Protein AF-A0A946LFT6-F1 (afdb_monomer)

Sequence (92 aa):
MKTIKLPSALHEVFGEESTLVEMLLILFFSVGATWGLFASTQAEWEALATWKFIVILILAFDIFAGFIANLTFSTNAFYQASSKVPPPKVVA

Nearest PDB structures (foldseek):
  8i9r-assembly1_Ch  TM=8.796E-01  e=7.440E+00  Thermochaetoides thermophila DSM 1495
  7zm8-assembly1_X  TM=6.039E-01  e=7.440E+00  Thermochaetoides thermophila DSM 1495

Solvent-accessible surface area (backbone atoms only — not comparable to full-atom values): 5360 Å² total; per-residue (Å²): 130,72,70,42,79,52,59,81,91,46,29,89,64,48,24,66,56,30,42,64,63,56,56,49,49,28,52,52,51,15,53,48,50,39,49,50,52,48,70,75,45,48,83,79,51,74,85,50,58,68,69,59,51,53,52,49,53,53,52,45,30,52,54,39,31,52,55,46,30,69,72,37,68,45,45,59,49,52,55,61,76,64,52,85,65,73,77,82,79,80,82,126

Mean predicted aligned error: 11.51 Å

pLDDT: mean 76.25, std 16.69, range [46.0, 95.69]

Structure (mmCIF, N/CA/C/O backbone):
data_AF-A0A946LFT6-F1
#
_entry.id   AF-A0A946LFT6-F1
#
loop_
_atom_site.group_PDB
_atom_site.id
_atom_site.type_symbol
_atom_site.label_atom_id
_atom_site.label_alt_id
_atom_site.label_comp_id
_atom_site.label_asym_id
_atom_site.label_entity_id
_atom_site.label_seq_id
_atom_site.pdbx_PDB_ins_code
_atom_site.Cartn_x
_atom_site.Cartn_y
_atom_site.Cartn_z
_atom_site.occupancy
_atom_site.B_iso_or_equiv
_atom_site.auth_seq_id
_atom_site.auth_comp_id
_atom_site.auth_asym_id
_atom_site.auth_atom_id
_atom_site.pdbx_PDB_model_num
ATOM 1 N N . MET A 1 1 ? -17.232 10.8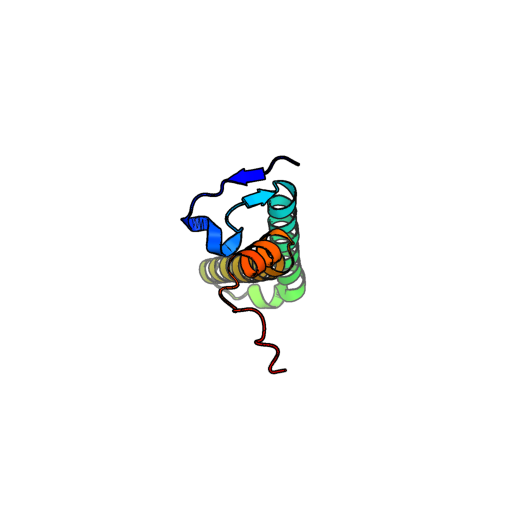38 17.685 1.00 47.44 1 MET A N 1
ATOM 2 C CA . MET A 1 1 ? -16.687 10.511 16.347 1.00 47.44 1 MET A CA 1
ATOM 3 C C . MET A 1 1 ? -17.560 9.416 15.753 1.00 47.44 1 MET A C 1
ATOM 5 O O . MET A 1 1 ? -18.021 8.581 16.518 1.00 47.44 1 MET A O 1
ATOM 9 N N . LYS A 1 2 ? -17.881 9.463 14.454 1.00 47.00 2 LYS A N 1
ATOM 10 C CA . LYS A 1 2 ? -18.804 8.502 13.829 1.00 47.00 2 LYS A CA 1
ATOM 11 C C . LYS A 1 2 ? -18.060 7.183 13.589 1.00 47.00 2 LYS A C 1
ATOM 13 O O . LYS A 1 2 ? -17.221 7.120 12.694 1.00 47.00 2 LYS A O 1
ATOM 18 N N . THR A 1 3 ? -18.322 6.187 14.427 1.00 57.56 3 THR A N 1
ATOM 19 C CA . THR A 1 3 ? -17.859 4.808 14.248 1.00 57.56 3 THR A CA 1
ATOM 20 C C . THR A 1 3 ? -18.638 4.159 13.112 1.00 57.56 3 THR A C 1
ATOM 22 O O . THR A 1 3 ? -19.851 4.349 12.983 1.00 57.56 3 THR A O 1
ATOM 25 N N . ILE A 1 4 ? -17.929 3.442 12.244 1.00 66.94 4 ILE A N 1
ATOM 26 C CA . ILE A 1 4 ? -18.530 2.674 11.157 1.00 66.94 4 ILE A CA 1
ATOM 27 C C . ILE A 1 4 ? -18.309 1.204 11.480 1.00 66.94 4 ILE A C 1
ATOM 29 O O . ILE A 1 4 ? -17.179 0.785 11.727 1.00 66.94 4 ILE A O 1
ATOM 33 N N . LYS A 1 5 ? -19.397 0.430 11.469 1.00 59.88 5 LYS A N 1
ATOM 34 C CA . LYS A 1 5 ? -19.310 -1.028 11.513 1.00 59.88 5 LYS A CA 1
ATOM 35 C C . LYS A 1 5 ? -18.799 -1.513 10.168 1.00 59.88 5 LYS A C 1
ATOM 37 O O . LYS A 1 5 ? -19.452 -1.280 9.146 1.00 59.88 5 LYS A O 1
ATOM 42 N N . LEU A 1 6 ? -17.626 -2.127 10.170 1.00 62.44 6 LEU A N 1
ATOM 43 C CA . LEU A 1 6 ? -17.024 -2.664 8.961 1.00 62.44 6 LEU A CA 1
ATOM 44 C C . LEU A 1 6 ? -17.612 -4.047 8.636 1.00 62.44 6 LEU A C 1
ATOM 46 O O . LEU A 1 6 ? -18.090 -4.751 9.522 1.00 62.44 6 LEU A O 1
ATOM 50 N N . PRO A 1 7 ? -17.639 -4.444 7.355 1.00 65.75 7 PRO A N 1
ATOM 51 C CA . PRO A 1 7 ? -17.939 -5.815 6.966 1.00 65.75 7 PRO A CA 1
ATOM 52 C C . PRO A 1 7 ? -16.881 -6.771 7.530 1.00 65.75 7 PRO A C 1
ATOM 54 O O . PRO A 1 7 ? -15.695 -6.443 7.533 1.00 65.75 7 PRO A O 1
ATOM 57 N N . SER A 1 8 ? -17.283 -7.988 7.900 1.00 63.47 8 SER A N 1
ATOM 58 C CA . SER A 1 8 ? -16.400 -8.989 8.521 1.00 63.47 8 SER A CA 1
ATOM 59 C C . SER A 1 8 ? -15.139 -9.317 7.714 1.00 63.47 8 SER A C 1
ATOM 61 O O . SER A 1 8 ? -14.114 -9.649 8.296 1.00 63.47 8 SER A O 1
ATOM 63 N N . ALA A 1 9 ? -15.189 -9.188 6.385 1.00 66.12 9 ALA A N 1
ATOM 64 C CA . ALA A 1 9 ? -14.042 -9.406 5.502 1.00 66.12 9 ALA A CA 1
ATOM 65 C C . ALA A 1 9 ? -12.928 -8.351 5.654 1.00 66.12 9 ALA A C 1
ATOM 67 O O . ALA A 1 9 ? -11.800 -8.593 5.248 1.00 66.12 9 ALA A O 1
ATOM 68 N N . LEU A 1 10 ? -13.241 -7.181 6.218 1.00 61.16 10 LEU A N 1
ATOM 69 C CA . LEU A 1 10 ? -12.305 -6.070 6.412 1.00 61.16 10 LEU A CA 1
ATOM 70 C C . LEU A 1 10 ? -11.838 -5.940 7.869 1.00 61.16 10 LEU A C 1
ATOM 72 O O . LEU A 1 10 ? -10.994 -5.094 8.159 1.00 61.16 10 LEU A O 1
ATOM 76 N N . HIS A 1 11 ? -12.350 -6.784 8.775 1.00 66.31 11 HIS A N 1
ATOM 77 C CA . HIS A 1 11 ? -11.981 -6.760 10.192 1.00 66.31 11 HIS A CA 1
ATOM 78 C C . HIS A 1 11 ? -10.497 -7.050 10.425 1.00 66.31 11 HIS A C 1
ATOM 80 O O . HIS A 1 11 ? -9.922 -6.484 11.349 1.00 66.31 11 HIS A O 1
ATOM 86 N N . GLU A 1 12 ? -9.864 -7.883 9.593 1.00 58.56 12 GLU A N 1
ATOM 87 C CA . GLU A 1 12 ? -8.432 -8.189 9.733 1.00 58.56 12 GLU A CA 1
ATOM 88 C C . GLU A 1 12 ? -7.536 -6.966 9.493 1.00 58.56 12 GLU A C 1
ATOM 90 O O . GLU A 1 12 ? -6.460 -6.879 10.076 1.00 58.56 12 GLU A O 1
ATOM 95 N N . VAL A 1 13 ? -7.990 -6.006 8.679 1.00 55.31 13 VAL A N 1
ATOM 96 C CA . VAL A 1 13 ? -7.213 -4.807 8.325 1.00 55.31 13 VAL A CA 1
ATOM 97 C C . VAL A 1 13 ? -7.663 -3.580 9.119 1.00 55.31 13 VAL A C 1
ATOM 99 O O . VAL A 1 13 ? -6.835 -2.750 9.474 1.00 55.31 13 VAL A O 1
ATOM 102 N N . PHE A 1 14 ? -8.959 -3.443 9.414 1.00 56.38 14 PHE A N 1
ATOM 103 C CA . PHE A 1 14 ? -9.526 -2.215 9.988 1.00 56.38 14 PHE A CA 1
ATOM 104 C C . PHE A 1 14 ? -10.177 -2.386 11.373 1.00 56.38 14 PHE A C 1
ATOM 106 O O . PHE A 1 14 ? -10.601 -1.389 11.955 1.00 56.38 14 PHE A O 1
ATOM 113 N N . GLY A 1 15 ? -10.269 -3.609 11.908 1.00 60.19 15 GLY A N 1
ATOM 114 C CA . GLY A 1 15 ? -10.997 -3.900 13.148 1.00 60.19 15 GLY A CA 1
ATOM 115 C C . GLY A 1 15 ? -12.527 -3.932 12.982 1.00 60.19 15 GLY A C 1
ATOM 116 O O . GLY A 1 15 ? -13.067 -3.680 11.905 1.00 60.19 15 GLY A O 1
ATOM 117 N N . GLU A 1 16 ? -13.238 -4.283 14.058 1.00 56.12 16 GLU A N 1
ATOM 118 C CA . GLU A 1 16 ? -14.712 -4.404 14.086 1.00 56.12 16 GLU A CA 1
ATOM 119 C C . GLU A 1 16 ? -15.417 -3.033 14.120 1.00 56.12 16 GLU A C 1
ATOM 121 O O . GLU A 1 16 ? -16.475 -2.834 13.513 1.00 56.12 16 GLU A O 1
ATOM 126 N N . GLU A 1 17 ? -14.780 -2.050 14.761 1.00 57.16 17 GLU A N 1
ATOM 127 C CA . GLU A 1 17 ? -15.187 -0.648 14.745 1.00 57.16 17 GLU A CA 1
ATOM 128 C C . GLU A 1 17 ? -13.986 0.232 14.396 1.00 57.16 17 GLU A C 1
ATOM 130 O O . GLU A 1 17 ? -13.050 0.379 15.182 1.00 57.16 17 GLU A O 1
ATOM 135 N N . SER A 1 18 ? -14.025 0.852 13.217 1.00 61.00 18 SER A N 1
ATOM 136 C CA . SER A 1 18 ? -13.026 1.839 12.804 1.00 61.00 18 SER A CA 1
ATOM 137 C C . SER A 1 18 ? -13.664 3.215 12.719 1.00 61.00 18 SER A C 1
ATOM 139 O O . SER A 1 18 ? -14.848 3.375 12.382 1.00 61.00 18 SER A O 1
ATOM 141 N N . THR A 1 19 ? -12.887 4.243 13.034 1.00 70.69 19 THR A N 1
ATOM 142 C CA . THR A 1 19 ? -13.314 5.614 12.789 1.00 70.69 19 THR A CA 1
ATOM 143 C C . THR A 1 19 ? -13.016 6.005 11.343 1.00 70.69 19 THR A C 1
ATOM 145 O O . THR A 1 19 ? -12.001 5.633 10.760 1.00 70.69 19 THR A O 1
ATOM 148 N N . LEU A 1 20 ? -13.885 6.833 10.756 1.00 73.44 20 LEU A N 1
ATOM 149 C CA . LEU A 1 20 ? -13.665 7.416 9.422 1.00 73.44 20 LEU A CA 1
ATOM 150 C C . LEU A 1 20 ? -12.293 8.106 9.301 1.00 73.44 20 LEU A C 1
ATOM 152 O O . LEU A 1 20 ? -11.689 8.109 8.235 1.00 73.44 20 LEU A O 1
ATOM 156 N N . VAL A 1 21 ? -11.806 8.681 10.404 1.00 74.25 21 VAL A N 1
ATOM 157 C CA . VAL A 1 21 ? -10.498 9.338 10.478 1.00 74.25 21 VAL A CA 1
ATOM 158 C C . VAL A 1 21 ? -9.365 8.319 10.363 1.00 74.25 21 VAL A C 1
ATOM 160 O O . VAL A 1 21 ? -8.453 8.545 9.579 1.00 74.25 21 VAL A O 1
ATOM 163 N N . GLU A 1 22 ? -9.428 7.188 11.069 1.00 75.62 22 GLU A N 1
ATOM 164 C CA . GLU A 1 22 ? -8.412 6.128 10.969 1.00 75.62 22 GLU A CA 1
ATOM 165 C C . GLU A 1 22 ? -8.332 5.549 9.556 1.00 75.62 22 GLU A C 1
ATOM 167 O O . GLU A 1 22 ? -7.236 5.457 9.011 1.00 75.62 22 GLU A O 1
ATOM 172 N N . MET A 1 23 ? -9.472 5.262 8.915 1.00 79.88 23 MET A N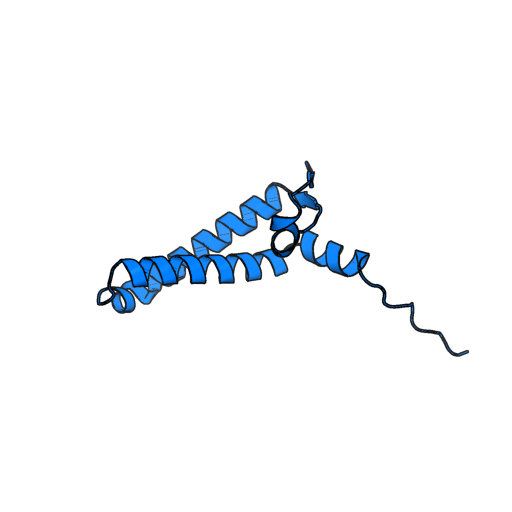 1
ATOM 173 C CA . MET A 1 23 ? -9.487 4.828 7.510 1.00 79.88 23 MET A CA 1
ATOM 174 C C . MET A 1 23 ? -8.810 5.844 6.584 1.00 79.88 23 MET A C 1
ATOM 176 O O . MET A 1 23 ? -8.031 5.462 5.710 1.00 79.88 23 MET A O 1
ATOM 180 N N . LEU A 1 24 ? -9.094 7.137 6.768 1.00 84.25 24 LEU A N 1
ATOM 181 C CA . LEU A 1 24 ? -8.488 8.193 5.960 1.00 84.25 24 LEU A CA 1
ATOM 182 C C . LEU A 1 24 ? -6.985 8.321 6.217 1.00 84.25 24 LEU A C 1
ATOM 184 O O . LEU A 1 24 ? -6.241 8.518 5.261 1.00 84.25 24 LEU A O 1
ATOM 188 N N . LEU A 1 25 ? -6.527 8.179 7.464 1.00 86.38 25 LEU A N 1
ATOM 189 C CA . LEU A 1 25 ? -5.099 8.193 7.787 1.00 86.38 25 LEU A CA 1
ATOM 190 C C . LEU A 1 25 ? -4.388 6.987 7.176 1.00 86.38 25 LEU A C 1
ATOM 192 O O . LEU A 1 25 ? -3.362 7.174 6.526 1.00 86.38 25 LEU A O 1
ATOM 196 N N . ILE A 1 26 ? -4.948 5.780 7.313 1.00 87.75 26 ILE A N 1
ATOM 197 C CA . ILE A 1 26 ? -4.401 4.570 6.689 1.00 87.75 26 ILE A CA 1
ATOM 198 C C . ILE A 1 26 ? -4.276 4.801 5.186 1.00 87.75 26 ILE A C 1
ATOM 200 O O . ILE A 1 26 ? -3.171 4.727 4.660 1.00 87.75 26 ILE A O 1
ATOM 204 N N . LEU A 1 27 ? -5.354 5.178 4.495 1.00 89.31 27 LEU A N 1
ATOM 205 C CA . LEU A 1 27 ? -5.315 5.425 3.050 1.00 89.31 27 LEU A CA 1
ATOM 206 C C . LEU A 1 27 ? -4.288 6.495 2.667 1.00 89.31 27 LEU A C 1
ATOM 208 O O . LEU A 1 27 ? -3.463 6.264 1.785 1.00 89.31 27 LEU A O 1
ATOM 212 N N . PHE A 1 28 ? -4.308 7.645 3.340 1.00 92.94 28 PHE A N 1
ATOM 213 C CA . PHE A 1 28 ? -3.426 8.764 3.029 1.00 92.94 28 PHE A CA 1
ATOM 214 C C . PHE A 1 28 ? -1.948 8.392 3.183 1.00 92.94 28 PHE A C 1
ATOM 216 O O . PHE A 1 28 ? -1.156 8.606 2.264 1.00 92.94 28 PHE A O 1
ATOM 223 N N . PHE A 1 29 ? -1.577 7.787 4.312 1.00 92.94 29 PHE A N 1
ATOM 224 C CA . PHE A 1 29 ? -0.193 7.401 4.564 1.00 92.94 29 PHE A CA 1
ATOM 225 C C . PHE A 1 29 ? 0.247 6.213 3.701 1.00 92.94 29 PHE A C 1
ATOM 227 O O . PHE A 1 29 ? 1.385 6.207 3.245 1.00 92.94 29 PHE A O 1
ATOM 234 N N . SER A 1 30 ? -0.636 5.253 3.405 1.00 93.44 30 SER A N 1
ATOM 235 C CA . SER A 1 30 ? -0.300 4.088 2.567 1.00 93.44 30 SER A CA 1
ATOM 236 C C . SER A 1 30 ? -0.044 4.497 1.122 1.00 93.44 30 SER A C 1
ATOM 238 O O . SER A 1 30 ? 0.955 4.092 0.525 1.00 93.44 30 SER A O 1
ATOM 240 N N . VAL A 1 31 ? -0.915 5.347 0.562 1.00 94.88 31 VAL A N 1
ATOM 241 C CA . VAL A 1 31 ? -0.726 5.915 -0.780 1.00 94.88 31 VAL A CA 1
ATOM 242 C C . VAL A 1 31 ? 0.531 6.779 -0.808 1.00 94.88 31 VAL A C 1
ATOM 244 O O . VAL A 1 31 ? 1.350 6.623 -1.710 1.00 94.88 31 VAL A O 1
ATOM 247 N N . GLY A 1 32 ? 0.721 7.647 0.192 1.00 95.62 32 GLY A N 1
ATOM 248 C CA . GLY A 1 32 ? 1.899 8.508 0.288 1.00 95.62 32 GLY A CA 1
ATOM 249 C C . GLY A 1 32 ? 3.212 7.725 0.372 1.00 95.62 32 GLY A C 1
ATOM 250 O O . GLY A 1 32 ? 4.157 8.045 -0.344 1.00 95.62 32 GLY A O 1
ATOM 251 N N . ALA A 1 33 ? 3.265 6.670 1.187 1.00 94.00 33 ALA A N 1
ATOM 252 C CA . ALA A 1 33 ? 4.437 5.807 1.326 1.00 94.00 33 ALA A CA 1
ATOM 253 C C . ALA A 1 33 ? 4.718 5.005 0.048 1.00 94.00 33 ALA A C 1
ATOM 255 O O . ALA A 1 33 ? 5.860 4.957 -0.405 1.00 94.00 33 ALA A O 1
ATOM 256 N N . THR A 1 34 ? 3.679 4.445 -0.581 1.00 95.19 34 THR A N 1
ATOM 257 C CA . THR A 1 34 ? 3.800 3.724 -1.861 1.00 95.19 34 THR A CA 1
ATOM 258 C C . THR A 1 34 ? 4.312 4.647 -2.967 1.00 95.19 34 THR A C 1
ATOM 260 O O . THR A 1 34 ? 5.222 4.290 -3.714 1.00 95.19 34 THR A O 1
ATOM 263 N N . TRP A 1 35 ? 3.771 5.865 -3.044 1.00 94.94 35 TRP A N 1
ATOM 264 C CA . TRP A 1 35 ? 4.224 6.879 -3.990 1.00 94.94 35 TRP A CA 1
ATOM 265 C C . TRP A 1 35 ? 5.665 7.318 -3.714 1.00 94.94 35 TRP A C 1
ATOM 267 O O . TRP A 1 35 ? 6.470 7.396 -4.637 1.00 94.94 35 TRP A O 1
ATOM 277 N N . GLY A 1 36 ? 6.009 7.573 -2.450 1.00 95.44 36 GLY A N 1
ATOM 278 C CA . GLY A 1 36 ? 7.363 7.942 -2.038 1.00 95.44 36 GLY A CA 1
ATOM 279 C C . GLY A 1 36 ? 8.390 6.856 -2.365 1.00 95.44 36 GLY A C 1
ATOM 280 O O . GLY A 1 36 ? 9.474 7.166 -2.864 1.00 95.44 36 GLY A O 1
ATOM 281 N 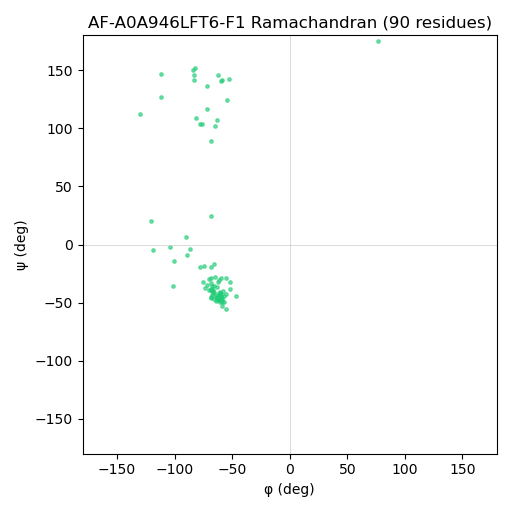N . LEU A 1 37 ? 8.036 5.583 -2.163 1.00 94.69 37 LEU A N 1
ATOM 282 C CA . LEU A 1 37 ? 8.849 4.444 -2.583 1.00 94.69 37 LEU A CA 1
ATOM 283 C C . LEU A 1 37 ? 9.083 4.483 -4.095 1.00 94.69 37 LEU A C 1
ATOM 285 O O . LEU A 1 37 ? 10.233 4.479 -4.523 1.00 94.69 37 LEU A O 1
ATOM 289 N N . PHE A 1 38 ? 8.020 4.594 -4.895 1.00 92.25 38 PHE A N 1
ATOM 290 C CA . PHE A 1 38 ? 8.143 4.655 -6.352 1.00 92.25 38 PHE A CA 1
ATOM 291 C C . PHE A 1 38 ? 9.006 5.836 -6.820 1.00 92.25 38 PHE A C 1
ATOM 293 O O . PHE A 1 38 ? 9.948 5.644 -7.584 1.00 92.25 38 PHE A O 1
ATOM 300 N N . ALA A 1 39 ? 8.731 7.042 -6.322 1.00 93.50 39 ALA A N 1
ATOM 301 C CA . ALA A 1 39 ? 9.448 8.253 -6.709 1.00 93.50 39 ALA A CA 1
ATOM 302 C C . ALA A 1 39 ? 10.938 8.211 -6.329 1.00 93.50 39 ALA A C 1
ATOM 304 O O . ALA A 1 39 ? 11.778 8.696 -7.081 1.00 93.50 39 ALA A O 1
ATOM 305 N N . SER A 1 40 ? 11.283 7.613 -5.183 1.00 95.25 40 SER A N 1
ATOM 306 C CA . SER A 1 40 ? 12.680 7.497 -4.730 1.00 95.25 40 SER A CA 1
ATOM 307 C C . SER A 1 40 ? 13.472 6.393 -5.429 1.00 95.25 40 SER A C 1
ATOM 309 O O . SER A 1 40 ? 14.699 6.437 -5.428 1.00 95.25 40 SER A O 1
ATOM 311 N N . THR A 1 41 ? 12.793 5.421 -6.041 1.00 92.25 41 THR A N 1
ATOM 312 C CA . THR A 1 41 ? 13.427 4.260 -6.684 1.00 92.25 41 THR A CA 1
ATOM 313 C C . THR A 1 41 ? 13.098 4.162 -8.172 1.00 92.25 41 THR A C 1
ATOM 315 O O . THR A 1 41 ? 13.258 3.100 -8.757 1.00 92.25 41 THR A O 1
ATOM 318 N N . GLN A 1 42 ? 12.664 5.261 -8.808 1.00 89.69 42 GLN A N 1
ATOM 319 C CA . GLN A 1 42 ? 12.139 5.280 -10.181 1.00 89.69 42 GLN A CA 1
ATOM 320 C C . GLN A 1 42 ? 13.012 4.500 -11.184 1.00 89.69 42 GLN A C 1
ATOM 322 O O . GLN A 1 42 ? 12.485 3.708 -11.964 1.00 89.69 42 GLN A O 1
ATOM 327 N N . ALA A 1 43 ? 14.335 4.682 -11.113 1.00 90.81 43 ALA A N 1
ATOM 328 C CA . ALA A 1 43 ? 15.308 4.045 -12.002 1.00 90.81 43 ALA A CA 1
ATOM 329 C C . ALA A 1 43 ? 15.281 2.503 -11.955 1.00 90.81 43 ALA A C 1
ATOM 331 O O . ALA A 1 43 ? 15.549 1.854 -12.962 1.00 90.81 43 ALA A O 1
ATOM 332 N N . GLU A 1 44 ? 14.903 1.909 -10.821 1.00 88.56 44 GLU A N 1
ATOM 333 C CA . GLU A 1 44 ? 14.833 0.452 -10.642 1.00 88.56 44 GLU A CA 1
ATOM 334 C C . GLU A 1 44 ? 13.626 -0.170 -11.364 1.00 88.56 44 GLU A C 1
ATOM 336 O O . GLU A 1 44 ? 13.595 -1.375 -11.625 1.00 88.56 44 GLU A O 1
ATOM 341 N N . TRP A 1 45 ? 12.618 0.642 -11.709 1.00 86.62 45 TRP A N 1
ATOM 342 C CA . TRP A 1 45 ? 11.367 0.159 -12.298 1.00 86.62 45 TRP A CA 1
ATOM 343 C C . TRP A 1 45 ? 11.288 0.335 -13.816 1.00 86.62 45 TRP A C 1
ATOM 345 O O . TRP A 1 45 ? 10.434 -0.289 -14.443 1.00 86.62 45 TRP A O 1
ATOM 355 N N . GLU A 1 46 ? 12.165 1.141 -14.425 1.00 84.44 46 GLU A N 1
ATOM 356 C CA . GLU A 1 46 ? 12.087 1.488 -15.855 1.00 84.44 46 GLU A CA 1
ATOM 357 C C . GLU A 1 46 ? 12.216 0.270 -16.782 1.00 84.44 46 GLU A C 1
ATOM 359 O O . GLU A 1 46 ? 11.612 0.230 -17.853 1.00 84.44 46 GLU A O 1
ATOM 364 N N . ALA A 1 47 ? 12.962 -0.753 -16.358 1.00 89.75 47 ALA A N 1
ATOM 365 C CA . ALA A 1 47 ? 13.163 -1.983 -17.123 1.00 89.75 47 ALA A CA 1
ATOM 366 C C . ALA A 1 47 ? 12.074 -3.051 -16.887 1.00 89.75 47 ALA A C 1
ATOM 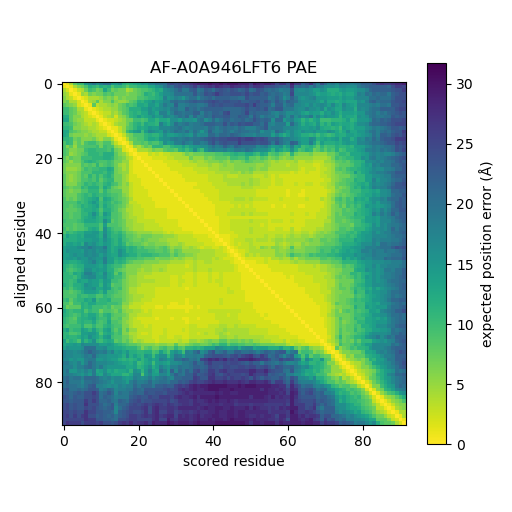368 O O . ALA A 1 47 ? 12.109 -4.124 -17.499 1.00 89.75 47 ALA A O 1
ATOM 369 N N . LEU A 1 48 ? 11.116 -2.812 -15.985 1.00 91.75 48 LEU A N 1
ATOM 370 C CA . LEU A 1 48 ? 10.080 -3.789 -15.668 1.00 91.75 48 LEU A CA 1
ATOM 371 C C . LEU A 1 48 ? 8.929 -3.742 -16.670 1.00 91.75 48 LEU A C 1
ATOM 373 O O . LEU A 1 48 ? 8.441 -2.691 -17.075 1.00 91.75 48 LEU A O 1
ATOM 377 N N . ALA A 1 49 ? 8.411 -4.926 -16.995 1.00 94.81 49 ALA A N 1
ATOM 378 C CA . ALA A 1 49 ? 7.134 -5.030 -17.683 1.00 94.81 49 ALA A CA 1
ATOM 379 C C . ALA A 1 49 ? 6.022 -4.388 -16.837 1.00 94.81 49 ALA A C 1
ATOM 381 O O . ALA A 1 49 ? 5.955 -4.602 -15.623 1.00 94.81 49 ALA A O 1
ATOM 382 N N . THR A 1 50 ? 5.098 -3.680 -17.488 1.00 92.06 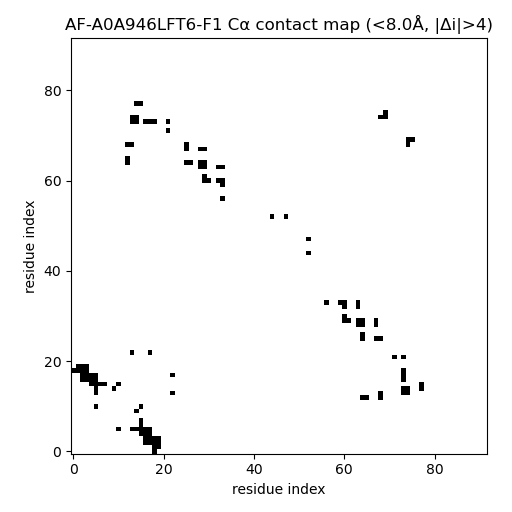50 THR A N 1
ATOM 383 C CA . THR A 1 50 ? 4.029 -2.907 -16.834 1.00 92.06 50 THR A CA 1
ATOM 384 C C . THR A 1 50 ? 3.224 -3.721 -15.818 1.00 92.06 50 THR A C 1
ATOM 386 O O . THR A 1 50 ? 2.891 -3.221 -14.750 1.00 92.06 50 THR A O 1
ATOM 389 N N . TRP A 1 51 ? 2.949 -4.999 -16.095 1.00 94.88 51 TRP A N 1
ATOM 390 C CA . TRP A 1 51 ? 2.203 -5.851 -15.164 1.00 94.88 51 TRP A CA 1
ATOM 391 C C . TRP A 1 51 ? 2.983 -6.152 -13.873 1.00 94.88 51 TRP A C 1
ATOM 393 O O . TRP A 1 51 ? 2.379 -6.201 -12.807 1.00 94.88 51 TRP A O 1
ATOM 403 N N . LYS A 1 52 ? 4.316 -6.306 -13.941 1.00 93.62 52 LYS A N 1
ATOM 404 C CA . LYS A 1 52 ? 5.162 -6.508 -12.751 1.00 93.62 52 LYS A CA 1
ATOM 405 C C . LYS A 1 52 ? 5.163 -5.255 -11.891 1.00 93.62 52 LYS A C 1
ATOM 407 O O . LYS A 1 52 ? 5.035 -5.350 -10.678 1.00 93.62 52 LYS A O 1
ATOM 412 N N . PHE A 1 53 ? 5.254 -4.095 -12.536 1.00 92.25 53 PHE A N 1
ATOM 413 C CA . PHE A 1 53 ? 5.164 -2.809 -11.862 1.00 92.25 53 PHE A CA 1
ATOM 414 C C . PHE A 1 53 ? 3.830 -2.651 -11.116 1.00 92.25 53 PHE A C 1
ATOM 416 O O . PHE A 1 53 ? 3.825 -2.347 -9.927 1.00 92.25 53 PHE A O 1
ATOM 423 N N . ILE A 1 54 ? 2.707 -2.962 -11.773 1.00 93.25 54 ILE A N 1
ATOM 424 C CA . ILE A 1 54 ? 1.373 -2.935 -11.149 1.00 93.25 54 ILE A CA 1
ATOM 425 C C . ILE A 1 54 ? 1.299 -3.885 -9.945 1.00 93.25 54 ILE A C 1
ATOM 427 O O . ILE A 1 54 ? 0.821 -3.485 -8.886 1.00 93.25 54 ILE A O 1
ATOM 431 N N . VAL A 1 55 ? 1.793 -5.122 -10.077 1.00 95.56 55 VAL A N 1
ATOM 432 C CA . VAL A 1 55 ? 1.802 -6.097 -8.971 1.00 95.56 55 VAL A CA 1
ATOM 433 C C . VAL A 1 55 ? 2.603 -5.575 -7.779 1.00 95.56 55 VAL A C 1
ATOM 435 O O . VAL A 1 55 ? 2.150 -5.690 -6.644 1.00 95.56 55 VAL A O 1
ATOM 438 N N . ILE A 1 56 ? 3.764 -4.966 -8.020 1.00 94.00 56 ILE A N 1
ATOM 439 C CA . ILE A 1 56 ? 4.606 -4.440 -6.943 1.00 94.00 56 ILE A CA 1
ATOM 440 C C . ILE A 1 56 ? 3.944 -3.246 -6.252 1.00 94.00 56 ILE A C 1
ATOM 442 O O . ILE A 1 56 ? 3.986 -3.173 -5.028 1.00 94.00 56 ILE A O 1
ATOM 446 N N . LEU A 1 57 ? 3.278 -2.356 -6.994 1.00 93.44 57 LEU A N 1
ATOM 447 C CA . LEU A 1 57 ? 2.509 -1.262 -6.393 1.00 93.44 57 LEU A CA 1
ATOM 448 C C . LEU A 1 57 ? 1.387 -1.777 -5.485 1.00 93.44 57 LEU A C 1
ATOM 450 O O . LEU A 1 57 ? 1.208 -1.250 -4.389 1.00 93.44 57 LEU A O 1
ATOM 454 N N . ILE A 1 58 ? 0.658 -2.812 -5.917 1.00 94.50 58 ILE A N 1
ATOM 455 C CA . ILE A 1 58 ? -0.403 -3.43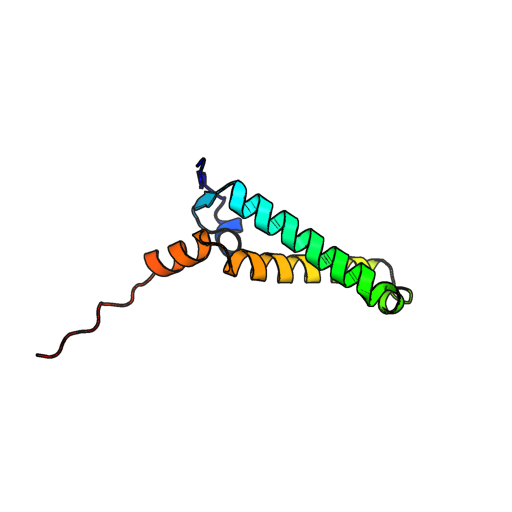2 -5.110 1.00 94.50 58 ILE A CA 1
ATOM 456 C C . ILE A 1 58 ? 0.186 -4.032 -3.828 1.00 94.50 58 ILE A C 1
ATOM 458 O O . ILE A 1 58 ? -0.328 -3.768 -2.745 1.00 94.50 58 ILE A O 1
ATOM 462 N N . LEU A 1 59 ? 1.284 -4.788 -3.936 1.00 95.69 59 LEU A N 1
ATOM 463 C CA . LEU A 1 59 ? 1.951 -5.399 -2.781 1.00 95.69 59 LEU A CA 1
ATOM 464 C C . LEU A 1 59 ? 2.515 -4.353 -1.812 1.00 95.69 59 LEU A C 1
ATOM 466 O O . LEU A 1 59 ? 2.365 -4.492 -0.603 1.00 95.69 59 LEU A O 1
ATOM 470 N N . ALA A 1 60 ? 3.148 -3.298 -2.326 1.00 94.56 60 ALA A N 1
ATOM 471 C CA . ALA A 1 60 ? 3.680 -2.219 -1.501 1.00 94.56 60 ALA A CA 1
ATOM 472 C C . ALA A 1 60 ? 2.557 -1.499 -0.744 1.00 94.56 60 ALA A C 1
ATOM 474 O O . ALA A 1 60 ? 2.676 -1.281 0.462 1.00 94.56 60 ALA A O 1
ATOM 475 N N . PHE A 1 61 ? 1.454 -1.187 -1.430 1.00 94.56 61 PHE A N 1
ATOM 476 C CA . PHE A 1 61 ? 0.285 -0.581 -0.804 1.00 94.56 61 PHE A CA 1
ATOM 477 C C . PHE A 1 61 ? -0.292 -1.465 0.305 1.00 94.56 61 PHE A C 1
ATOM 479 O O . PHE A 1 61 ? -0.542 -0.959 1.395 1.00 94.56 61 PHE A O 1
ATOM 486 N N . ASP A 1 62 ? -0.459 -2.766 0.054 1.00 91.56 62 ASP A N 1
ATOM 487 C CA . ASP A 1 62 ? -0.993 -3.725 1.028 1.00 91.56 62 ASP A CA 1
ATOM 488 C C . ASP A 1 62 ? -0.117 -3.810 2.290 1.00 91.56 62 ASP A C 1
ATOM 490 O O . ASP A 1 62 ? -0.609 -3.674 3.412 1.00 91.56 62 ASP A O 1
ATOM 494 N N . ILE A 1 63 ? 1.207 -3.904 2.112 1.00 92.88 63 ILE A N 1
ATOM 495 C CA . ILE A 1 63 ? 2.173 -3.928 3.219 1.00 92.88 63 ILE A CA 1
ATOM 496 C C . ILE A 1 63 ? 2.115 -2.628 4.033 1.00 92.88 63 ILE A C 1
ATOM 498 O O . ILE A 1 63 ? 2.065 -2.676 5.265 1.00 92.88 63 ILE A O 1
ATOM 502 N N . PHE A 1 64 ? 2.117 -1.462 3.375 1.00 92.81 64 PHE A N 1
ATOM 503 C CA . PHE A 1 64 ? 2.046 -0.181 4.080 1.00 92.81 64 PHE A CA 1
ATOM 504 C C . PHE A 1 64 ? 0.707 0.007 4.792 1.00 92.81 64 PHE A C 1
ATOM 506 O O . PHE A 1 64 ? 0.700 0.449 5.940 1.00 92.81 64 PHE A O 1
ATOM 513 N N . ALA A 1 65 ? -0.404 -0.373 4.161 1.00 89.06 65 ALA A N 1
ATOM 514 C CA . ALA A 1 65 ? -1.728 -0.304 4.763 1.00 89.06 65 ALA A CA 1
ATOM 515 C C . ALA A 1 65 ? -1.821 -1.178 6.014 1.00 89.06 65 ALA A C 1
ATOM 517 O O . ALA A 1 65 ? -2.237 -0.680 7.059 1.00 89.06 65 ALA A O 1
ATOM 518 N N . GLY A 1 66 ? -1.352 -2.428 5.949 1.00 84.69 66 GLY A N 1
ATOM 519 C CA . GLY A 1 66 ? -1.287 -3.312 7.113 1.00 84.69 66 GLY A CA 1
ATOM 520 C C . GLY A 1 66 ? -0.380 -2.768 8.223 1.00 84.69 66 GLY A C 1
ATOM 521 O O . GLY A 1 66 ? -0.745 -2.791 9.398 1.00 84.69 66 GLY A O 1
ATOM 522 N N . PHE A 1 67 ? 0.782 -2.208 7.872 1.00 87.56 67 PHE A N 1
ATOM 523 C CA . PHE A 1 67 ? 1.685 -1.591 8.846 1.00 87.56 67 PHE A CA 1
ATOM 524 C C . PHE A 1 67 ? 1.062 -0.369 9.535 1.00 87.56 67 PHE A C 1
ATOM 526 O O . PHE A 1 67 ? 1.087 -0.277 10.760 1.00 87.56 67 PHE A O 1
ATOM 533 N N . ILE A 1 68 ? 0.476 0.559 8.774 1.00 86.00 68 ILE A N 1
ATOM 534 C CA . ILE A 1 68 ? -0.135 1.779 9.318 1.00 86.00 68 ILE A CA 1
ATOM 535 C C . ILE A 1 68 ? -1.386 1.438 10.129 1.00 86.00 68 ILE A C 1
ATOM 537 O O . ILE A 1 68 ? -1.596 2.025 11.189 1.00 86.00 68 ILE A O 1
ATOM 541 N N . ALA A 1 69 ? -2.183 0.461 9.691 1.00 81.44 69 ALA A N 1
ATOM 542 C CA . ALA A 1 69 ? -3.320 -0.037 10.457 1.00 81.44 69 ALA A CA 1
ATOM 543 C C . ALA A 1 69 ? -2.894 -0.553 11.840 1.00 81.44 69 ALA A C 1
ATOM 545 O O . ALA A 1 69 ? -3.541 -0.238 12.841 1.00 81.44 69 ALA A O 1
ATOM 546 N N . ASN A 1 70 ? -1.754 -1.242 11.937 1.00 77.06 70 ASN A N 1
ATOM 547 C CA . ASN A 1 70 ? -1.192 -1.684 13.218 1.00 77.06 70 ASN A CA 1
ATOM 548 C C . ASN A 1 70 ? -0.732 -0.532 14.131 1.00 77.06 70 ASN A C 1
ATOM 550 O O . ASN A 1 70 ? -0.572 -0.740 15.332 1.00 77.06 70 ASN A O 1
ATOM 554 N N . LEU A 1 71 ? -0.545 0.679 13.597 1.00 75.50 71 LEU A N 1
ATOM 555 C CA . LEU A 1 71 ? -0.247 1.882 14.382 1.00 75.50 71 L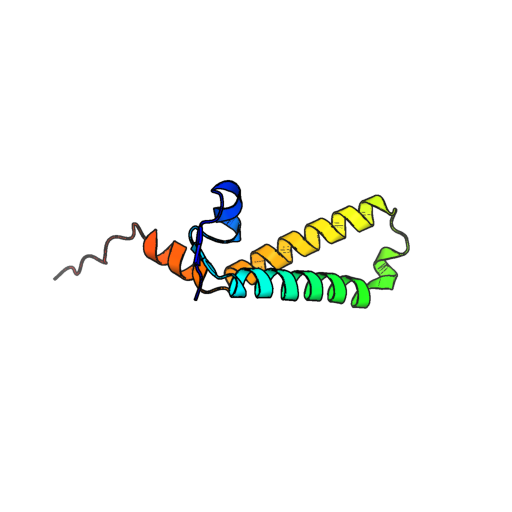EU A CA 1
ATOM 556 C C . LEU A 1 71 ? -1.512 2.631 14.840 1.00 75.50 71 LEU A 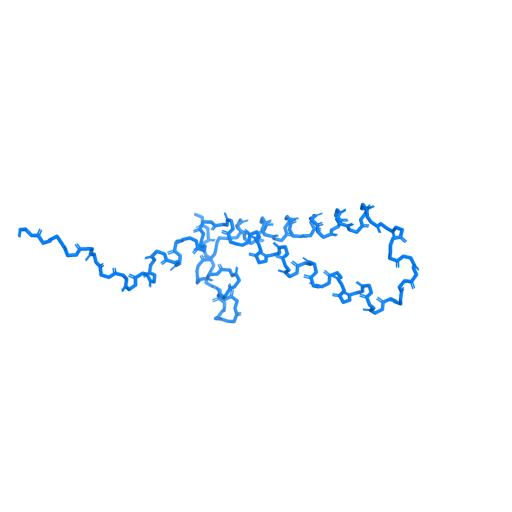C 1
ATOM 558 O O . LEU A 1 71 ? -1.407 3.562 15.641 1.00 75.50 71 LEU A O 1
ATOM 562 N N . THR A 1 72 ? -2.702 2.257 14.351 1.00 66.56 72 THR A N 1
ATOM 563 C CA . THR A 1 72 ? -3.968 2.897 14.745 1.00 66.56 72 THR A CA 1
ATOM 564 C C . THR A 1 72 ? -4.551 2.316 16.038 1.00 66.56 72 THR A C 1
ATOM 566 O O . THR A 1 72 ? -4.343 1.154 16.394 1.00 66.56 72 THR A O 1
ATOM 569 N N . PHE A 1 73 ? -5.278 3.159 16.777 1.00 57.41 73 PHE A N 1
ATOM 570 C CA . PHE A 1 73 ? -5.787 2.852 18.117 1.00 57.41 73 PHE A CA 1
ATOM 571 C C . PHE A 1 73 ? -6.879 1.771 18.098 1.00 57.41 73 PHE A C 1
ATOM 573 O O . PHE A 1 73 ? -6.944 0.960 19.025 1.00 57.41 73 PHE A O 1
ATOM 580 N N . SER A 1 74 ? -7.699 1.731 17.041 1.00 53.19 74 SER A N 1
ATOM 581 C CA . SER A 1 74 ? -8.745 0.720 16.832 1.00 53.19 74 SER A CA 1
ATOM 582 C C . SER A 1 74 ? -8.204 -0.721 16.882 1.00 53.19 74 SER A C 1
ATOM 584 O O . SER A 1 74 ? -8.754 -1.568 17.592 1.00 53.19 74 SER A O 1
ATOM 586 N N . THR A 1 75 ? -7.053 -0.993 16.260 1.00 51.38 75 THR A N 1
ATOM 587 C CA . THR A 1 75 ? -6.415 -2.322 16.270 1.00 51.38 75 THR A CA 1
ATOM 588 C C . THR A 1 75 ? -5.909 -2.699 17.670 1.00 51.38 75 THR A C 1
ATOM 590 O O . THR A 1 75 ? -6.106 -3.823 18.132 1.00 51.38 75 THR A O 1
ATOM 593 N N . ASN A 1 76 ? -5.332 -1.743 18.409 1.00 51.47 76 ASN A N 1
ATOM 594 C CA . ASN A 1 76 ? -4.861 -1.959 19.783 1.00 51.47 76 ASN A CA 1
ATOM 595 C C . ASN A 1 76 ? -6.018 -2.190 20.783 1.00 51.47 76 ASN A C 1
ATOM 597 O O . ASN A 1 76 ? -5.860 -2.898 21.781 1.00 51.47 76 ASN A O 1
ATOM 601 N N . ALA A 1 77 ? -7.198 -1.619 20.522 1.00 54.84 77 ALA A N 1
ATOM 602 C CA . ALA A 1 77 ? -8.409 -1.874 21.302 1.00 54.84 77 ALA A CA 1
ATOM 603 C C . ALA A 1 77 ? -9.009 -3.264 21.010 1.00 54.84 77 ALA A C 1
ATOM 605 O O . ALA A 1 77 ? -9.436 -3.948 21.942 1.00 54.84 77 ALA A O 1
ATOM 606 N N . PHE A 1 78 ? -8.972 -3.724 19.752 1.00 54.47 78 PHE A N 1
ATOM 607 C CA . PHE A 1 78 ? -9.417 -5.068 19.361 1.00 54.47 78 PHE A CA 1
ATOM 608 C C . PHE A 1 78 ? -8.601 -6.180 20.046 1.00 54.47 78 PHE A C 1
ATOM 610 O O . PHE A 1 78 ? -9.175 -7.121 20.601 1.00 54.47 78 PHE A O 1
ATOM 617 N N . TYR A 1 79 ? -7.270 -6.043 20.110 1.00 51.78 79 TYR A N 1
ATOM 618 C CA . TYR A 1 79 ? -6.413 -6.998 20.830 1.00 51.78 79 TYR A CA 1
ATOM 619 C C . TYR A 1 79 ? -6.646 -6.999 22.349 1.00 51.78 79 TYR A C 1
ATOM 621 O O . TYR A 1 79 ? -6.614 -8.062 22.970 1.00 51.78 79 TYR A O 1
ATOM 629 N N . GLN A 1 80 ? -6.926 -5.841 22.958 1.00 49.47 80 GLN A N 1
ATOM 630 C CA . GLN A 1 80 ? -7.227 -5.761 24.393 1.00 49.47 80 GLN A CA 1
ATOM 631 C C . GLN A 1 80 ? -8.589 -6.382 24.739 1.00 49.47 80 GLN A C 1
ATOM 633 O O . GLN A 1 80 ? -8.690 -7.101 25.735 1.00 49.47 80 GLN A O 1
ATOM 638 N N . ALA A 1 81 ? -9.607 -6.193 23.895 1.00 53.34 81 ALA A N 1
ATOM 639 C CA . ALA A 1 81 ? -10.929 -6.797 24.074 1.00 53.34 81 ALA A CA 1
ATOM 640 C C . ALA A 1 81 ? -10.940 -8.323 23.841 1.00 53.34 81 ALA A C 1
ATOM 642 O O . ALA A 1 81 ? -11.707 -9.036 24.485 1.00 53.34 81 ALA A O 1
ATOM 643 N N . SER A 1 82 ? -10.062 -8.840 22.970 1.00 52.69 82 SER A N 1
ATOM 644 C CA . SER A 1 82 ? -9.893 -10.283 22.718 1.00 52.69 82 SER A CA 1
ATOM 645 C C . SER A 1 82 ? -8.862 -10.972 23.618 1.00 52.69 82 SER A C 1
ATOM 647 O O . SER A 1 82 ? -8.579 -12.162 23.431 1.00 52.69 82 SER A O 1
ATOM 649 N N . SER A 1 83 ? -8.309 -10.283 24.621 1.00 46.00 83 SER A N 1
ATOM 650 C CA . SER A 1 83 ? -7.408 -10.913 25.584 1.00 46.00 83 SER A CA 1
ATOM 651 C C . SER A 1 83 ? -8.172 -11.917 26.466 1.00 46.00 83 SER A C 1
ATOM 653 O O . SER A 1 83 ? -8.620 -11.641 27.570 1.00 46.00 83 SER A O 1
ATOM 655 N N . LYS A 1 84 ? -8.252 -13.169 26.001 1.00 54.19 84 LYS A N 1
ATOM 656 C CA . LYS A 1 84 ? -8.528 -14.360 26.826 1.00 54.19 84 LYS A CA 1
ATOM 657 C C . LYS A 1 84 ? -7.360 -14.674 27.772 1.00 54.19 84 LYS A C 1
ATOM 659 O O . LYS A 1 84 ? -7.164 -15.830 28.136 1.00 54.19 84 LYS A O 1
ATOM 664 N N . VAL A 1 85 ? -6.541 -13.683 28.118 1.00 57.06 85 VAL A N 1
ATOM 665 C CA . VAL A 1 85 ? -5.455 -13.842 29.078 1.00 57.06 85 VAL A CA 1
ATOM 666 C C . VAL A 1 85 ? -6.112 -13.736 30.450 1.00 57.06 85 VAL A C 1
ATOM 668 O O . VAL A 1 85 ? -6.579 -12.654 30.809 1.00 57.06 85 VAL A O 1
ATOM 671 N N . PRO A 1 86 ? -6.221 -14.840 31.210 1.00 59.38 86 PRO A N 1
ATOM 672 C CA . PRO A 1 86 ? -6.720 -14.752 32.568 1.00 59.38 86 PRO A CA 1
ATOM 673 C C . PRO A 1 86 ? -5.789 -13.811 33.342 1.00 59.38 86 PRO A C 1
ATOM 675 O O . PRO A 1 86 ? -4.572 -13.870 33.130 1.00 59.38 86 PRO A O 1
ATOM 678 N N . PRO A 1 87 ? -6.317 -12.958 34.235 1.00 60.72 87 PRO A N 1
ATOM 679 C CA . PRO A 1 87 ? -5.469 -12.135 35.082 1.00 60.72 87 PRO A CA 1
ATOM 680 C C . PRO A 1 87 ? -4.449 -13.033 35.801 1.00 60.72 87 PRO A C 1
ATOM 682 O O . PRO A 1 87 ? -4.790 -14.168 36.165 1.00 60.72 87 PRO A O 1
ATOM 685 N N . PRO A 1 88 ? -3.197 -12.572 35.982 1.00 65.81 88 PRO A N 1
ATOM 686 C CA . PRO A 1 88 ? -2.177 -13.362 36.650 1.00 65.81 88 PRO A CA 1
ATOM 687 C C . PRO A 1 88 ? -2.712 -13.792 38.015 1.00 65.81 88 PRO A C 1
ATOM 689 O O . PRO A 1 88 ? -3.154 -12.963 38.812 1.00 65.81 88 PRO A O 1
ATOM 692 N N . LYS A 1 89 ? -2.718 -15.106 38.269 1.00 63.16 89 LYS A N 1
ATOM 693 C CA . LYS A 1 89 ? -3.071 -15.635 39.585 1.00 63.16 89 LYS A CA 1
ATOM 694 C C . LYS A 1 89 ? -2.026 -15.117 40.563 1.00 63.16 89 LYS A C 1
ATOM 696 O O . LYS A 1 89 ? -0.882 -15.561 40.527 1.00 63.16 89 LYS A O 1
ATOM 701 N N . VAL A 1 90 ? -2.418 -14.168 41.406 1.00 69.56 90 VAL A N 1
ATOM 702 C CA . VAL A 1 90 ? -1.625 -13.768 42.564 1.00 69.56 90 VAL A CA 1
ATOM 703 C C . VAL A 1 90 ? -1.596 -14.983 43.484 1.00 69.56 90 VAL A C 1
ATOM 705 O O . VAL A 1 90 ? -2.599 -15.318 44.112 1.00 69.56 90 VAL A O 1
ATOM 708 N N . VAL A 1 91 ? -0.481 -15.710 43.471 1.00 65.19 91 VAL A N 1
ATOM 709 C CA . VAL A 1 91 ? -0.215 -16.757 44.456 1.00 65.19 91 VAL 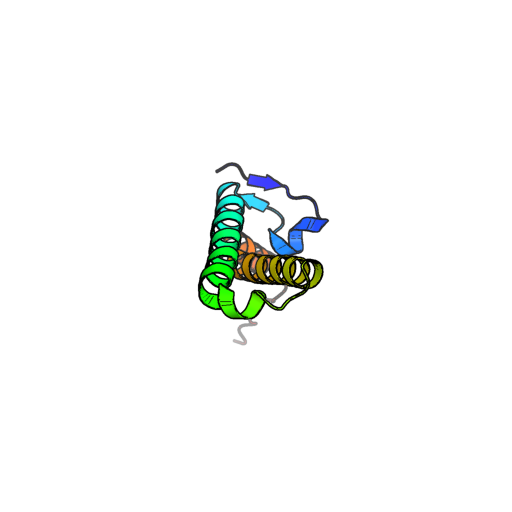A CA 1
ATOM 710 C C . VAL A 1 91 ? 0.196 -16.016 45.723 1.00 65.19 91 VAL A C 1
ATOM 712 O O . VAL A 1 91 ? 1.272 -15.421 45.760 1.00 65.19 91 VAL A O 1
ATOM 715 N N . ALA A 1 92 ? -0.740 -15.944 46.670 1.00 66.56 92 ALA A N 1
ATOM 716 C CA . ALA A 1 92 ? -0.528 -15.403 48.008 1.00 66.56 92 ALA A CA 1
ATOM 717 C C . ALA A 1 92 ? 0.334 -16.344 48.858 1.00 66.56 92 ALA A C 1
ATOM 719 O O . ALA A 1 92 ? 0.265 -17.574 48.619 1.00 66.56 92 ALA A O 1
#

Secondary structure (DSSP, 8-state):
--EEEPPGGGHHHH-SEEEHHHHHHHHHHHHHHHHHHHHHTHHHHTTS-HHHHHHHHHHHHHHHHHHHHHTSHHHHHHHHHT---PPP----

Radius of gyration: 18.24 Å; Cα contacts (8 Å, |Δi|>4): 65; chains: 1; bounding box: 35×27×66 Å

Foldseek 3Di:
DDWDQDDPVCCLQANRTHDPVLVVQLQVQLVVQLVVVCVVCVVVPPPDDPVVVVVVSVVSSVVSSSVSSVVDPRVVVRVVVPPPPPPPPPPD